Protein AF-A0A967GUD0-F1 (afdb_monomer)

Secondary structure (DSSP, 8-state):
-------------------------------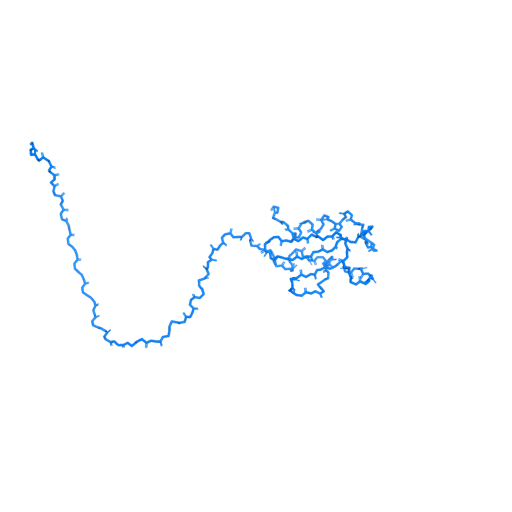--------PPPHHHHTTT--EEEEEETTEEEEETT--SSPPSSSEEEE-TTT--EEEE-TTEETTEEHHHHHHHHHHHHS--

Foldseek 3Di:
DDDDDDDDDDDDDDDDDDDDDDDDDPPPPPPPPVPVDDPQDDCCPLCVVVQWDFDDVVVTETEGPQDPDDDDPDDDWDAAPRRRYIYGQDQQHGVPAGSVNSVVSSVSNRDDD

Solvent-accessible surface area (backbone atoms only — not comparable to full-atom values): 7711 Å² total; per-residue (Å²): 140,83,89,82,89,80,89,84,88,86,88,85,88,83,90,82,80,91,78,83,86,80,92,86,77,82,71,81,73,74,71,79,72,82,64,92,60,82,77,78,73,56,61,78,66,71,43,62,87,46,58,55,35,79,79,42,80,82,59,36,28,29,36,46,56,69,60,84,72,76,86,76,89,74,79,52,68,48,64,14,88,86,77,50,35,33,35,48,40,50,87,80,30,44,80,98,40,48,33,70,57,48,45,54,54,44,47,62,63,41,55,89,130

Sequence (113 aa):
MRSKSVLLSIALATAVLAGCGTVKRVSKATSRIVSGGSKVPPESVWNSERTWKRVRDTPPTYIPYNYSGPFPEDGEWLTDER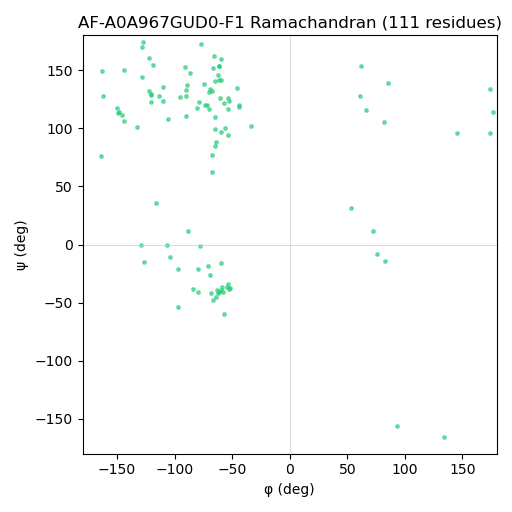DGKRLFVPPGGTEGLPAGVLRSEAWKATRDD

pLDDT: mean 77.21, std 22.58, range [39.22, 98.06]

Radius of gyration: 28.73 Å; Cα contacts (8 Å, |Δi|>4): 107; chains: 1; bounding box: 60×25×90 Å

Structure (mmCIF, N/CA/C/O backbone):
data_AF-A0A967GUD0-F1
#
_entry.id   AF-A0A967GUD0-F1
#
loop_
_atom_site.group_PDB
_atom_site.id
_atom_site.type_symbol
_atom_site.label_atom_id
_atom_site.label_alt_id
_atom_site.label_comp_id
_atom_site.label_asym_id
_atom_site.label_entity_id
_atom_site.label_seq_id
_atom_site.pdbx_PDB_ins_code
_atom_site.Cartn_x
_atom_site.Cartn_y
_atom_site.Cartn_z
_atom_site.occupancy
_atom_site.B_iso_or_equiv
_atom_site.auth_seq_id
_atom_site.auth_comp_id
_atom_site.auth_asym_id
_atom_site.auth_atom_id
_atom_site.pdbx_PDB_model_num
ATOM 1 N N . MET A 1 1 ? -15.020 -8.280 75.999 1.00 42.19 1 MET A N 1
ATOM 2 C CA . MET A 1 1 ? -14.917 -6.804 75.976 1.00 42.19 1 MET A CA 1
ATOM 3 C C . MET A 1 1 ? -15.961 -6.270 75.007 1.00 42.19 1 MET A C 1
ATOM 5 O O . MET A 1 1 ? -16.018 -6.738 73.880 1.00 42.19 1 MET A O 1
ATOM 9 N N . ARG A 1 2 ? -16.857 -5.409 75.503 1.00 41.06 2 ARG A N 1
ATOM 10 C CA . ARG A 1 2 ? -17.995 -4.812 74.787 1.00 41.06 2 ARG A CA 1
ATOM 11 C C . ARG A 1 2 ? -17.604 -3.479 74.134 1.00 41.06 2 ARG A C 1
ATOM 13 O O . ARG A 1 2 ? -16.800 -2.754 74.704 1.00 41.06 2 ARG A O 1
ATOM 20 N N . SER A 1 3 ? -18.321 -3.181 73.046 1.00 44.12 3 SER A N 1
ATOM 21 C CA . SER A 1 3 ? -18.738 -1.867 72.519 1.00 44.12 3 SER A CA 1
ATOM 22 C C . SER A 1 3 ? -17.697 -0.830 72.115 1.00 44.12 3 SER A C 1
ATOM 24 O O . SER A 1 3 ? -16.961 -0.360 72.972 1.00 44.12 3 SER A O 1
ATOM 26 N N . LYS A 1 4 ? -17.837 -0.326 70.874 1.00 43.31 4 LYS A N 1
ATOM 27 C CA . LYS A 1 4 ? -18.106 1.096 70.527 1.00 43.31 4 LYS A CA 1
ATOM 28 C C . LYS A 1 4 ? -18.956 1.106 69.234 1.00 43.31 4 LYS A C 1
ATOM 30 O O . LYS A 1 4 ? -18.588 0.417 68.295 1.00 43.31 4 LYS A O 1
ATOM 35 N N . SER A 1 5 ? -20.213 1.564 69.263 1.00 48.88 5 SER A N 1
ATOM 36 C CA . SER A 1 5 ? -20.678 2.951 69.008 1.00 48.88 5 SER A CA 1
ATOM 37 C C . SER A 1 5 ? -20.895 3.216 67.504 1.00 48.88 5 SER A C 1
ATOM 39 O O . SER A 1 5 ? -20.033 2.831 66.734 1.00 48.88 5 SER A O 1
ATOM 41 N N . VAL A 1 6 ? -21.908 3.903 66.961 1.00 47.75 6 VAL A N 1
ATOM 42 C CA . VAL A 1 6 ? -23.224 4.457 67.356 1.00 47.75 6 VAL A CA 1
ATOM 43 C C . VAL A 1 6 ? -23.684 5.254 66.109 1.00 47.75 6 VAL A C 1
ATOM 45 O O . VAL A 1 6 ? -22.878 6.027 65.607 1.00 47.75 6 VAL A O 1
ATOM 48 N N . LEU A 1 7 ? -24.951 5.085 65.682 1.00 48.94 7 LEU A N 1
ATOM 49 C CA . LEU A 1 7 ? -25.794 5.989 64.848 1.00 48.94 7 LEU A CA 1
ATOM 50 C C . LEU A 1 7 ? -25.308 6.304 63.400 1.00 48.94 7 LEU A C 1
ATOM 52 O O . LEU A 1 7 ? -24.132 6.221 63.102 1.00 48.94 7 LEU A O 1
ATOM 56 N N . LEU A 1 8 ? -26.131 6.640 62.398 1.00 41.47 8 LEU A N 1
ATOM 57 C CA . LEU A 1 8 ? -27.374 7.412 62.368 1.00 41.47 8 LEU A CA 1
ATOM 58 C C . LEU A 1 8 ? -28.135 7.137 61.042 1.00 41.47 8 LEU A C 1
ATOM 60 O O . LEU A 1 8 ? -27.532 6.877 60.004 1.00 41.47 8 LEU A O 1
ATOM 64 N N . SER A 1 9 ? -29.461 7.210 61.114 1.00 46.66 9 SER A N 1
ATOM 65 C CA . SER A 1 9 ? -30.488 6.996 60.084 1.00 46.66 9 SER A CA 1
ATOM 66 C C . SER A 1 9 ? -30.485 8.013 58.931 1.00 46.66 9 SER A C 1
ATOM 68 O O . SER A 1 9 ? -30.033 9.130 59.135 1.00 46.66 9 SER A O 1
ATOM 70 N N . ILE A 1 10 ? -31.126 7.681 57.797 1.00 51.53 10 ILE A N 1
ATOM 71 C CA . ILE A 1 10 ? -32.127 8.515 57.085 1.00 51.53 10 ILE A CA 1
ATOM 72 C C . ILE A 1 10 ? -32.915 7.610 56.121 1.00 51.53 10 ILE A C 1
ATOM 74 O O . ILE A 1 10 ? -32.348 6.867 55.325 1.00 51.53 10 ILE A O 1
ATOM 78 N N . ALA A 1 11 ? -34.240 7.673 56.233 1.00 49.94 11 ALA A N 1
ATOM 79 C CA . ALA A 1 11 ? -35.202 7.038 55.345 1.00 49.94 11 ALA A CA 1
ATOM 80 C C . ALA A 1 11 ? -35.511 7.944 54.143 1.00 49.94 11 ALA A C 1
ATOM 82 O O . ALA A 1 11 ? -35.604 9.158 54.308 1.00 49.94 11 ALA A O 1
ATOM 83 N N . LEU A 1 12 ? -35.796 7.358 52.977 1.00 41.41 12 LEU A N 1
ATOM 84 C CA . LEU A 1 12 ? -36.729 7.962 52.027 1.00 41.41 12 LEU A CA 1
ATOM 85 C C . LEU A 1 12 ? -37.438 6.868 51.223 1.00 41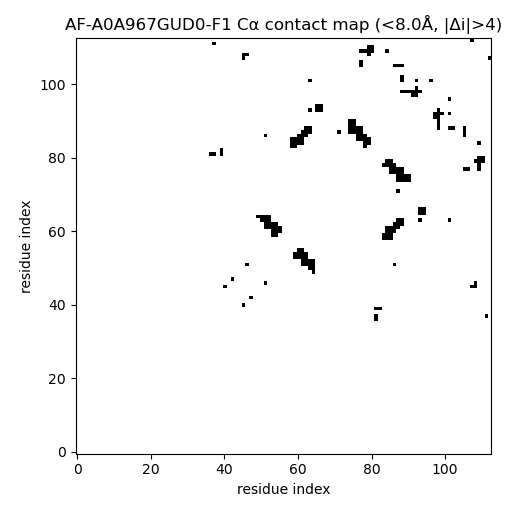.41 12 LEU A C 1
ATOM 87 O O . LEU A 1 12 ? -36.813 6.079 50.520 1.00 41.41 12 LEU A O 1
ATOM 91 N N . ALA A 1 13 ? -38.756 6.814 51.384 1.00 49.03 13 ALA A N 1
ATOM 92 C CA . ALA A 1 13 ? -39.658 5.977 50.617 1.00 49.03 13 ALA A CA 1
ATOM 93 C C . ALA A 1 13 ? -40.121 6.735 49.369 1.00 49.03 13 ALA A C 1
ATOM 95 O O . ALA A 1 13 ? -40.534 7.885 49.489 1.00 49.03 13 ALA A O 1
ATOM 96 N N . THR A 1 14 ? -40.166 6.073 48.215 1.00 57.16 14 THR A N 1
ATOM 97 C CA . THR A 1 14 ? -41.051 6.461 47.108 1.00 57.16 14 THR A CA 1
ATOM 98 C C . THR A 1 14 ? -41.469 5.222 46.320 1.00 57.16 14 THR A C 1
ATOM 100 O O . THR A 1 14 ? -40.667 4.543 45.687 1.00 57.16 14 THR A O 1
ATOM 103 N N . ALA A 1 15 ? -42.763 4.919 46.408 1.00 53.16 15 ALA A N 1
ATOM 104 C CA . ALA A 1 15 ? -43.457 3.909 45.625 1.00 53.16 15 ALA A CA 1
ATOM 105 C C . ALA A 1 15 ? -43.669 4.397 44.188 1.00 53.16 15 ALA A C 1
ATOM 107 O O . ALA A 1 15 ? -44.106 5.532 44.020 1.00 53.16 15 ALA A O 1
ATOM 108 N N . VAL A 1 16 ? -43.468 3.546 43.172 1.00 49.53 16 VAL A N 1
ATOM 109 C CA . VAL A 1 16 ? -44.010 3.782 41.823 1.00 49.53 16 VAL A CA 1
ATOM 110 C C . VAL A 1 16 ? -44.392 2.461 41.132 1.00 49.53 16 VAL A C 1
ATOM 112 O O . VAL A 1 16 ? -43.543 1.671 40.742 1.00 49.53 16 VAL A O 1
ATOM 115 N N . LEU A 1 17 ? -45.712 2.320 40.977 1.00 49.59 17 LEU A N 1
ATOM 116 C CA . LEU A 1 17 ? -46.496 1.701 39.899 1.00 49.59 17 LEU A CA 1
ATOM 117 C C . LEU A 1 17 ? -46.425 0.189 39.629 1.00 49.59 17 LEU A C 1
ATOM 119 O O . LEU A 1 17 ? -45.472 -0.372 39.097 1.00 49.59 17 LEU A O 1
ATOM 123 N N . ALA A 1 18 ? -47.596 -0.410 39.853 1.00 51.88 18 ALA A N 1
ATOM 124 C CA . ALA A 1 18 ? -48.102 -1.568 39.142 1.00 51.88 18 ALA A CA 1
ATOM 125 C C . ALA A 1 18 ? -47.920 -1.439 37.618 1.00 51.88 18 ALA A C 1
ATOM 127 O O . ALA A 1 18 ? -48.266 -0.427 37.013 1.00 51.88 18 ALA A O 1
ATOM 128 N N . GLY A 1 19 ? -47.447 -2.522 37.008 1.00 39.22 19 GLY A N 1
ATOM 129 C CA . GLY A 1 19 ? -47.383 -2.708 35.564 1.00 39.22 19 GLY A CA 1
ATOM 130 C C . GLY A 1 19 ? -47.157 -4.182 35.251 1.00 39.22 19 GLY A C 1
ATOM 131 O O . GLY A 1 19 ? -46.042 -4.599 34.955 1.00 39.22 19 GLY A O 1
ATOM 132 N N . CYS A 1 20 ? -48.209 -4.991 35.381 1.00 47.50 20 CYS A N 1
ATOM 133 C CA . CYS A 1 20 ? -48.222 -6.356 34.865 1.00 47.50 20 CYS A CA 1
ATOM 134 C C . CYS A 1 20 ? -48.206 -6.331 33.331 1.00 47.50 20 CYS A C 1
ATOM 136 O O . CYS A 1 20 ? -49.033 -5.666 32.718 1.00 47.50 20 CYS A O 1
ATOM 138 N N . GLY A 1 21 ? -47.326 -7.141 32.740 1.00 43.84 21 GLY A N 1
ATOM 139 C CA . GLY A 1 21 ? -47.477 -7.655 31.380 1.00 43.84 21 GLY A CA 1
ATOM 140 C C . GLY A 1 21 ? -47.038 -6.714 30.258 1.00 43.84 21 GLY A C 1
ATOM 141 O O . GLY A 1 21 ? -47.772 -5.834 29.830 1.00 43.84 21 GLY A O 1
ATOM 142 N N . THR A 1 22 ? -45.888 -6.993 29.649 1.00 48.28 22 THR A N 1
ATOM 143 C CA . THR A 1 22 ? -45.819 -7.767 28.394 1.00 48.28 22 THR A CA 1
ATOM 144 C C . THR A 1 22 ? -44.358 -7.823 27.953 1.00 48.28 22 THR A C 1
ATOM 146 O O . THR A 1 22 ? -43.735 -6.823 27.610 1.00 48.28 22 THR A O 1
ATOM 149 N N . VAL A 1 23 ? -43.797 -9.028 27.965 1.00 51.66 23 VAL A N 1
ATOM 150 C CA . VAL A 1 23 ? -42.519 -9.331 27.322 1.00 51.66 23 VAL A CA 1
ATOM 151 C C . VAL A 1 23 ? -42.732 -9.286 25.807 1.00 51.66 23 VAL A C 1
ATOM 153 O O . VAL A 1 23 ? -43.643 -9.952 25.319 1.00 51.66 23 VAL A O 1
ATOM 156 N N . LYS A 1 24 ? -41.857 -8.571 25.083 1.00 42.53 24 LYS A N 1
ATOM 157 C CA . LYS A 1 24 ? -41.198 -8.960 23.808 1.00 42.53 24 LYS A CA 1
ATOM 158 C C . LYS A 1 24 ? -40.995 -7.763 22.871 1.00 42.53 24 LYS A C 1
ATOM 160 O O . LYS A 1 24 ? -41.829 -7.465 22.027 1.00 42.53 24 LYS A O 1
ATOM 165 N N . ARG A 1 25 ? -39.798 -7.186 22.934 1.00 41.50 25 ARG A N 1
ATOM 166 C CA . ARG A 1 25 ? -38.786 -7.203 21.859 1.00 41.50 25 ARG A CA 1
ATOM 167 C C . ARG A 1 25 ? -37.659 -6.299 22.328 1.00 41.50 25 ARG A C 1
ATOM 169 O O . ARG A 1 25 ? -37.715 -5.085 22.187 1.00 41.50 25 ARG A O 1
ATOM 176 N N . VAL A 1 26 ? -36.640 -6.915 22.918 1.00 43.28 26 VAL A N 1
ATOM 177 C CA . VAL A 1 26 ? -35.346 -6.260 23.063 1.00 43.28 26 VAL A CA 1
ATOM 178 C C . VAL A 1 26 ? -34.842 -6.072 21.639 1.00 43.28 26 VAL A C 1
ATOM 180 O O . VAL A 1 26 ? -34.374 -7.017 21.004 1.00 43.28 26 VAL A O 1
ATOM 183 N N . SER A 1 27 ? -35.020 -4.861 21.109 1.00 41.84 27 SER A N 1
ATOM 184 C CA . SER A 1 27 ? -34.172 -4.345 20.046 1.00 41.84 27 SER A CA 1
ATOM 185 C C . SER A 1 27 ? -32.758 -4.693 20.457 1.00 41.84 27 SER A C 1
ATOM 187 O O . SER A 1 27 ? -32.339 -4.315 21.551 1.00 41.84 27 SER A O 1
ATOM 189 N N . LYS A 1 28 ? -32.079 -5.497 19.638 1.00 40.75 28 LYS A N 1
ATOM 190 C CA . LYS A 1 28 ? -30.683 -5.865 19.825 1.00 40.75 28 LYS A CA 1
ATOM 191 C C . LYS A 1 28 ? -29.907 -4.561 19.969 1.00 40.75 28 LYS A C 1
ATOM 193 O O . LYS A 1 28 ? -29.558 -3.919 18.983 1.00 40.75 28 LYS A O 1
ATOM 198 N N . ALA A 1 29 ? -29.705 -4.155 21.217 1.00 41.47 29 ALA A N 1
ATOM 199 C CA . ALA A 1 29 ? -28.711 -3.196 21.605 1.00 41.47 29 ALA A CA 1
ATOM 200 C C . ALA A 1 29 ? -27.403 -3.894 21.261 1.00 41.47 29 ALA A C 1
ATOM 202 O O . ALA A 1 29 ? -26.858 -4.659 22.053 1.00 41.47 29 ALA A O 1
ATOM 203 N N . THR A 1 30 ? -26.954 -3.709 20.019 1.00 44.31 30 THR A N 1
ATOM 204 C CA . THR A 1 30 ? -25.537 -3.816 19.727 1.00 44.31 30 THR A CA 1
ATOM 205 C C . THR A 1 30 ? -24.913 -2.757 20.609 1.00 44.31 30 THR A C 1
ATOM 207 O O . THR A 1 30 ? -24.952 -1.559 20.326 1.00 44.31 30 THR A O 1
ATOM 210 N N . SER A 1 31 ? -24.448 -3.239 21.753 1.00 42.09 31 SER A N 1
ATOM 211 C CA . SER A 1 31 ? -23.361 -2.685 22.515 1.00 42.09 31 SER A CA 1
ATOM 212 C C . SER A 1 31 ? -22.370 -2.088 21.525 1.00 42.09 31 SER A C 1
ATOM 214 O O . SER A 1 31 ? -21.585 -2.789 20.889 1.00 42.09 31 SER A O 1
ATOM 216 N N . ARG A 1 32 ? -22.403 -0.761 21.375 1.00 43.59 32 ARG A N 1
ATOM 217 C CA . ARG A 1 32 ? -21.184 -0.041 21.039 1.00 43.59 32 ARG A CA 1
ATOM 218 C C . ARG A 1 32 ? -20.297 -0.242 22.252 1.00 43.59 32 ARG A C 1
ATOM 220 O O . ARG A 1 32 ? -20.320 0.545 23.191 1.00 43.59 32 ARG A O 1
ATOM 227 N N . ILE A 1 33 ? -19.591 -1.369 22.255 1.00 47.56 33 ILE A N 1
ATOM 228 C CA . ILE A 1 33 ? -18.344 -1.490 22.977 1.00 47.56 33 ILE A CA 1
ATOM 229 C C . ILE A 1 33 ? -17.522 -0.345 22.398 1.00 47.56 33 ILE A C 1
ATOM 231 O O . ILE A 1 33 ? -17.056 -0.412 21.261 1.00 47.56 33 ILE A O 1
ATOM 235 N N . VAL A 1 34 ? -17.459 0.761 23.136 1.00 49.59 34 VAL A N 1
ATOM 236 C CA . VAL A 1 34 ? -16.444 1.787 22.944 1.00 49.59 34 VAL A CA 1
ATOM 237 C C . VAL A 1 34 ? -15.149 1.108 23.369 1.00 49.59 34 VAL A C 1
ATOM 239 O O . VAL A 1 34 ? -14.688 1.234 24.497 1.00 49.59 34 VAL A O 1
ATOM 242 N N . SER A 1 35 ? -14.643 0.257 22.479 1.00 43.16 35 SER A N 1
ATOM 243 C CA . SER A 1 35 ? -13.270 -0.196 22.516 1.00 43.16 35 SER A CA 1
ATOM 244 C C . SER A 1 35 ? -12.470 1.033 22.129 1.00 43.16 35 SER A C 1
ATOM 246 O O . SER A 1 35 ? -12.678 1.577 21.043 1.00 43.16 35 SER A O 1
ATOM 248 N N . GLY A 1 36 ? -11.635 1.525 23.038 1.00 44.84 36 GLY A N 1
ATOM 249 C CA . GLY A 1 36 ? -10.663 2.576 22.757 1.00 44.84 36 GLY A CA 1
ATOM 250 C C . GLY A 1 36 ? -9.583 2.074 21.800 1.00 44.84 36 GLY A C 1
ATOM 251 O O . GLY A 1 36 ? -8.426 1.980 22.182 1.00 44.84 36 GLY A O 1
ATOM 252 N N . GLY A 1 37 ? -9.977 1.696 20.585 1.00 53.31 37 GLY A N 1
ATOM 253 C CA . GLY A 1 37 ? -9.086 1.436 19.468 1.00 53.31 37 GLY A CA 1
ATOM 254 C C . GLY A 1 37 ? -8.895 2.733 18.702 1.00 53.31 37 GLY A C 1
ATOM 255 O O . GLY A 1 37 ? -9.874 3.441 18.442 1.00 53.31 37 GLY A O 1
ATOM 256 N N . SER A 1 38 ? -7.647 3.057 18.373 1.00 63.84 38 SER A N 1
ATOM 257 C CA . SER A 1 38 ? -7.313 4.173 17.497 1.00 63.84 38 SER A CA 1
ATOM 258 C C . SER A 1 38 ? -8.255 4.184 16.300 1.00 63.84 38 SER A C 1
ATOM 260 O O . SER A 1 38 ? -8.392 3.198 15.570 1.00 63.84 38 SER A O 1
ATOM 262 N N . LYS A 1 39 ? -8.993 5.283 16.148 1.00 79.00 39 LYS A N 1
ATOM 263 C CA . LYS A 1 39 ? -9.985 5.410 15.090 1.00 79.00 39 LYS A CA 1
ATOM 264 C C . LYS A 1 39 ? -9.247 5.393 13.757 1.00 79.00 39 LYS A C 1
ATOM 266 O O . LYS A 1 39 ? -8.589 6.372 13.421 1.00 79.00 39 LYS A O 1
ATOM 271 N N . VAL A 1 40 ? -9.405 4.315 12.991 1.00 84.12 40 VAL A N 1
ATOM 272 C CA . VAL A 1 40 ? -8.851 4.240 11.638 1.00 84.12 40 VAL A CA 1
ATOM 273 C C . VAL A 1 40 ? -9.405 5.410 10.819 1.00 84.12 40 VAL A C 1
ATOM 275 O O . VAL A 1 40 ? -10.633 5.554 10.722 1.00 84.12 40 VAL A O 1
ATOM 278 N N . PRO A 1 41 ? -8.543 6.280 10.262 1.00 88.31 41 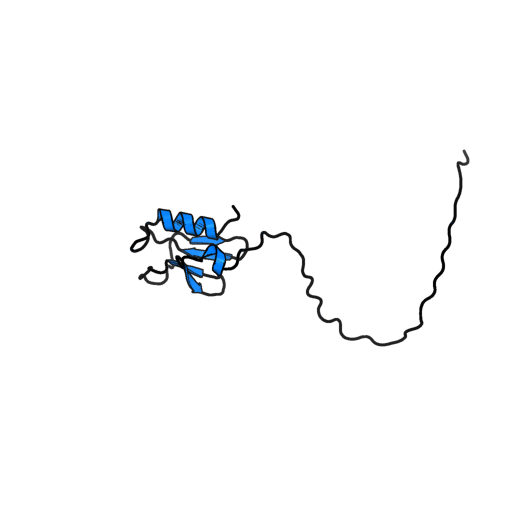PRO A N 1
ATOM 279 C CA . PRO A 1 41 ? -9.007 7.386 9.444 1.00 88.31 41 PRO A CA 1
ATOM 280 C C . PRO A 1 41 ? -9.733 6.844 8.203 1.00 88.31 41 PRO A C 1
ATOM 282 O O . PRO A 1 41 ? -9.356 5.796 7.668 1.00 88.31 41 PRO A O 1
ATOM 285 N N . PRO A 1 42 ? -10.782 7.531 7.717 1.00 91.44 42 PRO A N 1
ATOM 286 C CA . PRO A 1 42 ? -11.453 7.122 6.489 1.00 91.44 42 PRO A CA 1
ATOM 287 C C . PRO A 1 42 ? -10.483 7.174 5.298 1.00 91.44 42 PRO A C 1
ATOM 289 O O . PRO A 1 42 ? -9.539 7.963 5.291 1.00 91.44 42 PRO A O 1
ATOM 292 N N . GLU A 1 43 ? -10.735 6.364 4.264 1.00 92.62 43 GLU A N 1
ATOM 293 C CA . GLU A 1 43 ? -9.878 6.299 3.065 1.00 92.62 43 GLU A CA 1
ATOM 294 C C . GLU A 1 43 ? -9.662 7.656 2.399 1.00 92.62 43 GLU A C 1
ATOM 296 O O . GLU A 1 43 ? -8.550 7.964 1.987 1.00 92.62 43 GLU A O 1
ATOM 301 N N . SER A 1 44 ? -10.683 8.512 2.388 1.00 93.06 44 SER A N 1
ATOM 302 C CA . SER A 1 44 ? -10.583 9.872 1.853 1.00 93.06 44 SER A CA 1
ATOM 303 C C . SER A 1 44 ? -9.540 10.751 2.554 1.00 93.06 44 SER A C 1
ATOM 305 O O . SER A 1 44 ? -9.211 11.810 2.034 1.00 93.06 44 SER A O 1
ATOM 307 N N . VAL A 1 45 ? -9.071 10.354 3.742 1.00 93.12 45 VAL A N 1
ATOM 308 C CA . VAL A 1 45 ? -8.056 11.075 4.517 1.00 93.12 45 VAL A CA 1
ATOM 309 C C . VAL A 1 45 ? -6.669 10.486 4.277 1.00 93.12 45 VAL A C 1
ATOM 311 O O . VAL A 1 45 ? -5.772 11.225 3.898 1.00 93.12 45 VAL A O 1
ATOM 314 N N . TRP A 1 46 ? -6.473 9.176 4.466 1.00 93.31 46 TRP A N 1
ATOM 315 C CA . TRP A 1 46 ? -5.133 8.578 4.338 1.00 93.31 46 TRP A CA 1
ATOM 316 C C . TRP A 1 46 ? -4.710 8.323 2.883 1.00 93.31 46 TRP A C 1
ATOM 318 O O . TRP A 1 46 ? -3.522 8.218 2.602 1.00 93.31 46 TRP A O 1
ATOM 328 N N . ASN A 1 47 ? -5.667 8.235 1.956 1.00 96.00 47 ASN A N 1
ATOM 329 C CA . ASN A 1 47 ? -5.441 8.025 0.524 1.00 96.00 47 ASN A CA 1
ATOM 330 C C . ASN A 1 47 ? -5.924 9.229 -0.309 1.00 96.00 47 ASN A C 1
ATOM 332 O O . ASN A 1 47 ? -6.475 9.052 -1.398 1.00 96.00 47 ASN A O 1
ATOM 336 N N . SER A 1 48 ? -5.776 10.457 0.205 1.00 94.94 48 SER A N 1
ATOM 337 C CA . SER A 1 48 ? -6.252 11.680 -0.469 1.00 94.94 48 SER A CA 1
ATOM 338 C C . SER A 1 48 ? -5.647 11.854 -1.864 1.00 94.94 48 SER A C 1
ATOM 340 O O . SER A 1 48 ? -6.362 12.164 -2.817 1.00 94.94 48 SER A O 1
ATOM 342 N N . GLU A 1 49 ? -4.354 11.557 -1.994 1.00 94.56 49 GLU A N 1
ATOM 343 C CA . GLU A 1 49 ? -3.587 11.674 -3.241 1.00 94.56 49 GLU A CA 1
ATOM 344 C C . GLU A 1 49 ? -3.842 10.522 -4.222 1.00 94.56 49 GLU A C 1
ATOM 346 O O . GLU A 1 49 ? -3.278 10.494 -5.314 1.00 94.56 49 GLU A O 1
ATOM 351 N N . ARG A 1 50 ? -4.691 9.551 -3.851 1.00 95.50 50 ARG A N 1
ATOM 352 C CA . ARG A 1 50 ? -4.995 8.356 -4.655 1.00 95.50 50 ARG A CA 1
ATOM 353 C C . ARG A 1 50 ? -3.752 7.575 -5.087 1.00 95.50 50 ARG A C 1
ATOM 355 O O . ARG A 1 50 ? -3.767 6.907 -6.119 1.00 95.50 50 ARG A O 1
ATOM 362 N N . THR A 1 51 ? -2.700 7.602 -4.270 1.00 97.12 51 THR A N 1
ATOM 363 C CA . THR A 1 51 ? -1.509 6.754 -4.428 1.00 97.12 51 THR A CA 1
ATOM 364 C C . THR A 1 51 ? -1.902 5.28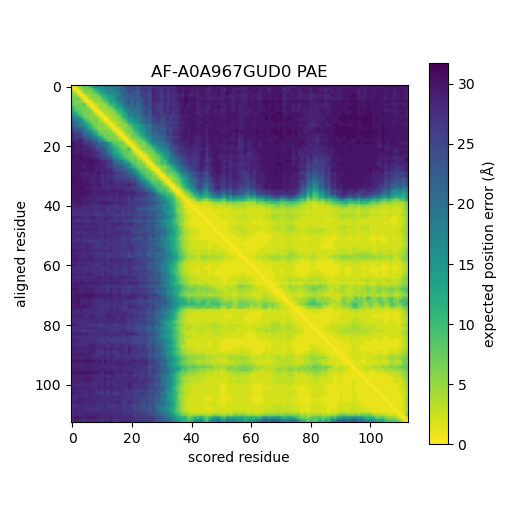1 -4.526 1.00 97.12 51 THR A C 1
ATOM 366 O O . THR A 1 51 ? -1.292 4.508 -5.267 1.00 97.12 51 THR A O 1
ATOM 369 N N . TRP A 1 52 ? -2.962 4.905 -3.809 1.00 97.69 52 TRP A N 1
ATOM 370 C CA . TRP A 1 52 ? -3.436 3.541 -3.671 1.00 97.69 52 TRP A CA 1
ATOM 371 C C . TRP A 1 52 ? -4.769 3.331 -4.389 1.00 97.69 52 TRP A C 1
ATOM 373 O O . TRP A 1 52 ? -5.709 4.112 -4.250 1.00 97.69 52 TRP A O 1
ATOM 383 N N . LYS A 1 53 ? -4.879 2.225 -5.121 1.00 97.06 53 LYS A N 1
ATOM 384 C CA . LYS A 1 53 ? -6.103 1.752 -5.766 1.00 97.06 53 LYS A CA 1
ATOM 385 C C . LYS A 1 53 ? -6.591 0.494 -5.065 1.00 97.06 53 LYS A C 1
ATOM 387 O O . LYS A 1 53 ? -5.868 -0.502 -5.000 1.00 97.06 53 LYS A O 1
ATOM 392 N N . ARG A 1 54 ? -7.837 0.516 -4.589 1.00 97.12 54 ARG A N 1
ATOM 393 C CA . ARG A 1 54 ? -8.480 -0.664 -4.005 1.00 97.12 54 ARG A CA 1
ATOM 394 C C . ARG A 1 54 ? -8.760 -1.714 -5.082 1.00 97.12 54 ARG A C 1
ATOM 396 O O . ARG A 1 54 ? -9.283 -1.396 -6.148 1.00 97.12 54 ARG A O 1
ATOM 403 N N . VAL A 1 55 ? -8.434 -2.965 -4.782 1.00 96.88 55 VAL A N 1
ATOM 404 C CA . VAL A 1 55 ? -8.637 -4.129 -5.663 1.00 96.88 55 VAL A CA 1
ATOM 405 C C . VAL A 1 55 ? -9.411 -5.266 -4.999 1.00 96.88 55 VAL A C 1
ATOM 407 O O . VAL A 1 55 ? -9.902 -6.148 -5.698 1.00 96.88 55 VAL A O 1
ATOM 410 N N . ARG A 1 56 ? -9.547 -5.258 -3.666 1.00 96.06 56 ARG A N 1
ATOM 411 C CA . ARG A 1 56 ? -10.444 -6.152 -2.909 1.00 96.06 56 ARG A CA 1
ATOM 412 C C . ARG A 1 56 ? -11.033 -5.409 -1.716 1.00 96.06 56 ARG A C 1
ATOM 414 O O . ARG A 1 56 ? -10.365 -4.541 -1.158 1.00 96.06 56 ARG A O 1
ATOM 421 N N . ASP A 1 57 ? -12.240 -5.784 -1.304 1.00 94.81 57 ASP A N 1
ATOM 422 C CA . ASP A 1 57 ? -12.938 -5.158 -0.172 1.00 94.81 57 ASP A CA 1
ATOM 423 C C . ASP A 1 57 ? -12.780 -5.912 1.156 1.00 94.81 57 ASP A C 1
ATOM 425 O O . ASP A 1 57 ? -12.985 -5.327 2.217 1.00 94.81 57 ASP A O 1
ATOM 429 N N . THR A 1 58 ? -12.439 -7.206 1.141 1.00 94.00 58 THR A N 1
ATOM 430 C CA . THR A 1 58 ? -12.381 -8.029 2.364 1.00 94.00 58 THR A CA 1
ATOM 431 C C . THR A 1 58 ? -11.228 -9.048 2.325 1.00 94.00 58 THR A C 1
ATOM 433 O O . THR A 1 58 ? -11.336 -10.051 1.620 1.00 94.00 58 THR A O 1
ATOM 436 N N . PRO A 1 59 ? -10.133 -8.826 3.083 1.00 92.56 59 PRO A N 1
ATOM 437 C CA . PRO A 1 59 ? -9.777 -7.544 3.697 1.00 92.56 59 PRO A CA 1
ATOM 438 C C . PRO A 1 59 ? -9.544 -6.456 2.626 1.00 92.56 59 PRO A C 1
ATOM 440 O O . PRO A 1 59 ? -9.169 -6.798 1.495 1.00 92.56 59 PRO A O 1
ATOM 443 N N . PRO A 1 60 ? -9.738 -5.159 2.945 1.00 96.44 60 PRO A N 1
ATOM 444 C CA . PRO A 1 60 ? -9.442 -4.074 2.017 1.00 96.44 60 PRO A CA 1
ATOM 445 C C . PRO A 1 60 ? -8.002 -4.182 1.511 1.00 96.44 60 PRO A C 1
ATOM 447 O O . PRO A 1 60 ? -7.058 -4.124 2.291 1.00 96.44 60 PRO A O 1
ATOM 450 N N . THR A 1 61 ? -7.826 -4.388 0.210 1.00 97.38 61 THR A N 1
ATOM 451 C CA . THR A 1 61 ? -6.512 -4.633 -0.396 1.00 97.38 61 THR A CA 1
ATOM 452 C C . THR A 1 61 ? -6.254 -3.591 -1.465 1.00 97.38 61 THR A C 1
ATOM 454 O O . THR A 1 61 ? -7.112 -3.361 -2.321 1.00 97.38 61 THR A O 1
ATOM 457 N N . TYR A 1 62 ? -5.070 -2.990 -1.426 1.00 97.88 62 TYR A N 1
ATOM 458 C CA . TYR A 1 62 ? -4.670 -1.890 -2.283 1.00 97.88 62 TYR A CA 1
ATOM 459 C C . TYR A 1 62 ? -3.341 -2.177 -2.973 1.00 97.88 62 TYR A C 1
ATOM 461 O O . TYR A 1 62 ? -2.421 -2.751 -2.389 1.00 97.88 62 TYR A O 1
ATOM 469 N N . ILE A 1 63 ? -3.245 -1.717 -4.212 1.00 97.69 63 ILE A N 1
ATOM 470 C CA . ILE A 1 63 ? -2.018 -1.685 -5.011 1.00 97.69 63 ILE A CA 1
ATOM 471 C C . ILE A 1 63 ? -1.738 -0.237 -5.426 1.00 97.69 63 ILE A C 1
ATOM 473 O O . ILE A 1 63 ? -2.670 0.573 -5.403 1.00 97.69 63 ILE A O 1
ATOM 477 N N . PRO A 1 64 ? -0.509 0.129 -5.815 1.00 97.12 64 PRO A N 1
ATOM 478 C CA . PRO A 1 64 ? -0.250 1.469 -6.327 1.00 97.12 64 PRO A CA 1
ATOM 479 C C . PRO A 1 64 ? -1.098 1.755 -7.569 1.00 97.12 64 PRO A C 1
ATOM 481 O O . PRO A 1 64 ? -1.292 0.875 -8.409 1.00 97.12 64 PRO A O 1
ATOM 484 N N . TYR A 1 65 ? -1.597 2.982 -7.708 1.00 95.94 65 TYR A N 1
ATOM 485 C CA . TYR A 1 65 ? -2.508 3.347 -8.798 1.00 95.94 65 TYR A CA 1
ATOM 486 C C . TYR A 1 65 ? -1.905 3.118 -10.199 1.00 95.94 65 TYR A C 1
ATOM 488 O O . TYR A 1 65 ? -2.605 2.640 -11.090 1.00 95.94 65 TYR A O 1
ATOM 496 N N . ASN A 1 66 ? -0.601 3.370 -10.363 1.00 93.88 66 ASN A N 1
ATOM 497 C CA . ASN A 1 66 ? 0.138 3.167 -11.618 1.00 93.88 66 ASN A CA 1
ATOM 498 C C . ASN A 1 66 ? 0.726 1.752 -11.767 1.00 93.88 66 ASN A C 1
ATOM 500 O O . ASN A 1 66 ? 1.569 1.515 -12.633 1.00 93.88 66 ASN A O 1
ATOM 504 N N . TYR A 1 67 ? 0.345 0.801 -10.914 1.00 93.88 67 TYR A N 1
ATOM 505 C CA . TYR A 1 67 ? 0.817 -0.570 -11.049 1.00 93.88 67 TYR A CA 1
ATOM 506 C C . TYR A 1 67 ? 0.128 -1.264 -12.233 1.00 93.88 67 TYR A C 1
ATOM 508 O O . TYR A 1 67 ? -1.095 -1.405 -12.259 1.00 93.88 67 TYR A O 1
ATOM 516 N N . SER A 1 68 ? 0.924 -1.709 -13.207 1.00 89.62 68 SER A N 1
ATOM 517 C CA . SER A 1 68 ? 0.463 -2.330 -14.459 1.00 89.62 68 SER A CA 1
ATOM 518 C C . SER A 1 68 ? 0.677 -3.847 -14.526 1.00 89.62 68 SER A C 1
ATOM 520 O O . SER A 1 68 ? 0.323 -4.475 -15.523 1.00 89.62 68 SER A O 1
ATOM 522 N N . GLY A 1 69 ? 1.258 -4.445 -13.483 1.00 88.50 69 GLY A N 1
ATOM 523 C CA . GLY A 1 69 ? 1.515 -5.882 -13.419 1.00 88.50 69 GLY A CA 1
ATOM 524 C C . GLY A 1 69 ? 0.268 -6.725 -13.112 1.00 88.50 69 GLY A C 1
ATOM 525 O O . GLY A 1 69 ? -0.794 -6.186 -12.783 1.00 88.50 69 GLY A O 1
ATOM 526 N N . PRO A 1 70 ? 0.388 -8.065 -13.191 1.00 91.38 70 PRO A N 1
ATOM 527 C CA . PRO A 1 70 ? -0.643 -8.968 -12.683 1.00 91.38 70 PRO A CA 1
ATOM 528 C C . PRO A 1 70 ? -0.849 -8.749 -11.182 1.00 91.38 70 PRO A C 1
ATOM 530 O O . PRO A 1 70 ? 0.031 -8.228 -10.503 1.00 91.38 70 PRO A O 1
ATOM 533 N N . PHE A 1 71 ? -1.999 -9.166 -10.642 1.00 91.44 71 PHE A N 1
ATOM 534 C CA . PHE A 1 71 ? -2.228 -9.058 -9.201 1.00 91.44 71 PHE A CA 1
ATOM 535 C C . PHE A 1 71 ? -1.078 -9.742 -8.435 1.00 91.44 71 PHE A C 1
ATOM 537 O O . PHE A 1 71 ? -0.792 -10.908 -8.707 1.00 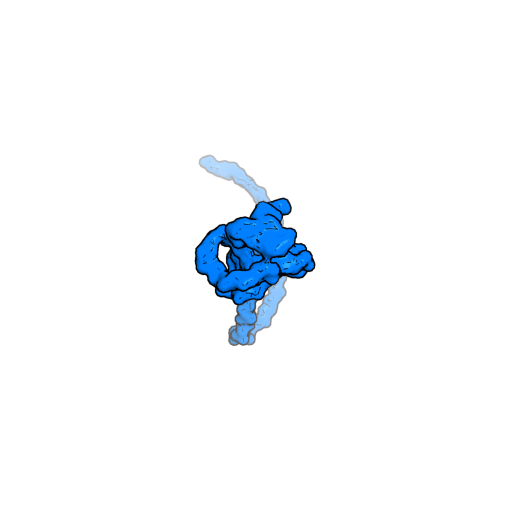91.44 71 PHE A O 1
ATOM 544 N N . PRO A 1 72 ? -0.416 -9.039 -7.503 1.00 89.94 72 PRO A N 1
ATOM 545 C CA . PRO A 1 72 ? 0.757 -9.571 -6.831 1.00 89.94 72 PRO A CA 1
ATOM 546 C C . PRO A 1 72 ? 0.357 -10.679 -5.855 1.00 89.94 72 PRO A C 1
ATOM 548 O O . PRO A 1 72 ? -0.416 -10.453 -4.924 1.00 89.94 72 PRO A O 1
ATOM 551 N N . GLU A 1 73 ? 0.885 -11.880 -6.068 1.00 83.50 73 GLU A N 1
ATOM 552 C CA . GLU A 1 73 ? 0.763 -12.987 -5.110 1.00 83.50 73 GLU A CA 1
ATOM 553 C C . GLU A 1 73 ? 1.850 -12.885 -4.034 1.00 83.50 73 GLU A C 1
ATOM 555 O O . GLU A 1 73 ? 1.561 -13.031 -2.846 1.00 83.50 73 GLU A O 1
ATOM 560 N N . ASP A 1 74 ? 3.055 -12.484 -4.449 1.00 79.81 74 ASP A N 1
ATOM 561 C CA . ASP A 1 74 ? 4.243 -12.346 -3.613 1.00 79.81 74 ASP A CA 1
ATOM 562 C C . ASP A 1 74 ? 4.764 -10.901 -3.578 1.00 79.81 74 ASP A C 1
ATOM 564 O O . ASP A 1 74 ? 4.569 -10.113 -4.508 1.00 79.81 74 ASP A O 1
ATOM 568 N N . GLY A 1 75 ? 5.463 -10.555 -2.494 1.00 83.06 75 GLY A N 1
ATOM 569 C CA . GLY A 1 75 ? 6.163 -9.281 -2.330 1.00 83.06 75 GLY A CA 1
ATOM 570 C C . GLY A 1 75 ? 5.920 -8.618 -0.977 1.00 83.06 75 GLY A C 1
ATOM 571 O O . GLY A 1 75 ? 5.458 -9.249 -0.026 1.00 83.06 75 GLY A O 1
ATOM 572 N N . GLU A 1 76 ? 6.275 -7.338 -0.877 1.00 95.56 76 GLU A N 1
ATOM 573 C CA . GLU A 1 76 ? 6.148 -6.581 0.367 1.00 95.5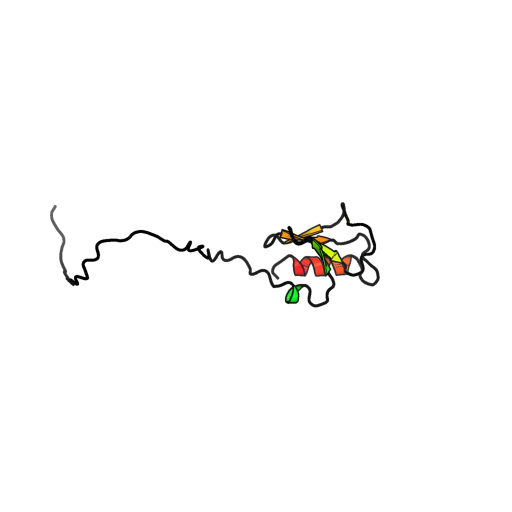6 76 GLU A CA 1
ATOM 574 C C . GLU A 1 76 ? 4.700 -6.111 0.550 1.00 95.56 76 GLU A C 1
ATOM 576 O O . GLU A 1 76 ? 4.162 -5.343 -0.248 1.00 95.56 76 GLU A O 1
ATOM 581 N N . TRP A 1 77 ? 4.072 -6.584 1.624 1.00 96.38 77 TRP A N 1
ATOM 582 C CA . TRP A 1 77 ? 2.720 -6.209 2.018 1.00 96.38 77 TRP A CA 1
ATOM 583 C C . TRP A 1 77 ? 2.744 -5.590 3.407 1.00 96.38 77 TRP A C 1
ATOM 585 O O . TRP A 1 77 ? 3.146 -6.242 4.371 1.00 96.38 77 TRP A O 1
ATOM 595 N N . LEU A 1 78 ? 2.255 -4.358 3.524 1.00 96.94 78 LEU A N 1
ATOM 596 C CA . LEU A 1 78 ? 2.013 -3.732 4.818 1.00 96.94 78 LEU A CA 1
ATOM 597 C C . LEU A 1 78 ? 0.552 -3.953 5.190 1.00 96.94 78 LEU A C 1
ATOM 599 O O . LEU A 1 78 ? -0.344 -3.662 4.395 1.00 96.94 78 LEU A O 1
ATOM 603 N N . THR A 1 79 ? 0.328 -4.498 6.382 1.00 95.94 79 THR A N 1
ATOM 604 C CA . THR A 1 79 ? -1.011 -4.772 6.906 1.00 95.94 79 THR A CA 1
ATOM 605 C C . THR A 1 79 ? -1.264 -3.885 8.114 1.00 95.94 79 THR A C 1
ATOM 607 O O . THR A 1 79 ? -0.444 -3.845 9.026 1.00 95.94 79 THR A O 1
ATOM 610 N N . ASP A 1 80 ? -2.383 -3.170 8.105 1.00 94.50 80 ASP A N 1
ATOM 611 C CA . ASP A 1 80 ? -2.852 -2.392 9.248 1.00 94.50 80 ASP A CA 1
ATOM 612 C C . ASP A 1 80 ? -3.514 -3.326 10.266 1.00 94.50 80 ASP A C 1
ATOM 614 O O . ASP A 1 80 ? -4.462 -4.042 9.944 1.00 94.50 80 ASP A O 1
ATOM 618 N N . GLU A 1 81 ? -3.025 -3.325 11.502 1.00 92.06 81 GLU A N 1
ATOM 619 C CA . GLU A 1 81 ? -3.545 -4.182 12.573 1.00 92.06 81 GLU A CA 1
ATOM 620 C C . GLU A 1 81 ? -4.940 -3.751 13.062 1.00 92.06 81 GLU A C 1
ATOM 622 O O . GLU A 1 81 ? -5.656 -4.547 13.670 1.00 92.06 81 GLU A O 1
ATOM 627 N N . ARG A 1 82 ? -5.352 -2.507 12.780 1.00 90.62 82 ARG A N 1
ATOM 628 C CA 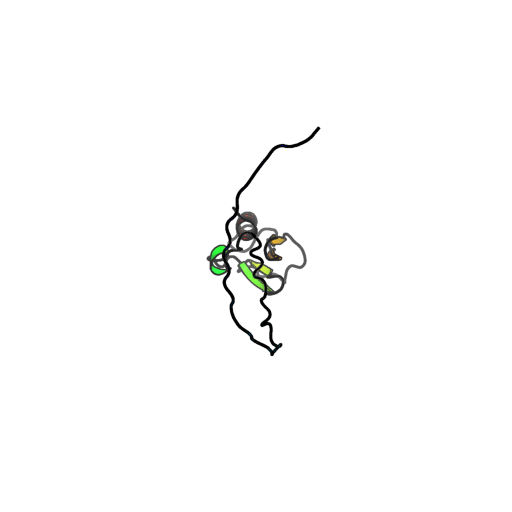. ARG A 1 82 ? -6.615 -1.920 13.254 1.00 90.62 82 ARG A CA 1
ATOM 629 C C . ARG A 1 82 ? -7.819 -2.375 12.425 1.00 90.62 82 ARG A C 1
ATOM 631 O O . ARG A 1 82 ? -8.884 -2.622 12.987 1.00 90.62 82 ARG A O 1
ATOM 638 N N . ASP A 1 83 ? -7.677 -2.458 11.099 1.00 90.94 83 ASP A N 1
ATOM 639 C CA . ASP A 1 83 ? -8.759 -2.827 10.164 1.00 90.94 83 ASP A CA 1
ATOM 640 C C . ASP A 1 83 ? -8.400 -3.946 9.171 1.00 90.94 83 ASP A C 1
ATOM 642 O O . ASP A 1 83 ? -9.234 -4.339 8.351 1.00 90.94 83 ASP A O 1
ATOM 646 N N . GLY A 1 84 ? -7.177 -4.473 9.232 1.00 93.94 84 GLY A N 1
ATOM 647 C CA . GLY A 1 84 ? -6.695 -5.507 8.326 1.00 93.94 84 GLY A CA 1
ATOM 648 C C . GLY A 1 84 ? -6.428 -5.015 6.904 1.00 93.94 84 GLY A C 1
ATOM 649 O O . GLY A 1 84 ? -6.256 -5.859 6.022 1.00 93.94 84 GLY A O 1
ATOM 650 N N . LYS A 1 85 ? -6.411 -3.696 6.633 1.00 95.75 85 LYS A N 1
ATOM 651 C CA . LYS A 1 85 ? -6.120 -3.196 5.281 1.00 95.75 85 LYS A CA 1
ATOM 652 C C . LYS A 1 85 ? -4.720 -3.623 4.853 1.00 95.75 85 LYS A C 1
ATOM 654 O O . LYS A 1 85 ? -3.790 -3.600 5.652 1.00 95.75 85 LYS A O 1
ATOM 659 N N . ARG A 1 86 ? -4.560 -3.972 3.580 1.00 97.25 86 ARG A N 1
ATOM 660 C CA . ARG A 1 86 ? -3.296 -4.440 3.000 1.00 97.25 86 ARG A CA 1
ATOM 661 C C . ARG A 1 86 ? -2.862 -3.521 1.870 1.00 97.25 86 ARG A C 1
ATOM 663 O O . ARG A 1 86 ? -3.649 -3.296 0.953 1.00 97.25 86 ARG A O 1
ATOM 670 N N . LEU A 1 87 ? -1.622 -3.042 1.898 1.00 97.81 87 LEU A N 1
ATOM 671 C CA . LEU A 1 87 ? -1.031 -2.234 0.828 1.00 97.81 87 LEU A CA 1
ATOM 672 C C . LEU A 1 87 ? 0.208 -2.926 0.263 1.00 97.81 87 LEU A C 1
ATOM 674 O O . LEU A 1 87 ? 1.090 -3.340 1.015 1.00 97.81 87 LEU A O 1
ATOM 678 N N . PHE A 1 88 ? 0.255 -3.059 -1.059 1.00 98.06 88 PHE A N 1
ATOM 679 C CA . PHE A 1 88 ? 1.355 -3.705 -1.769 1.00 98.06 88 PHE A CA 1
ATOM 680 C C . PHE A 1 88 ? 2.459 -2.721 -2.155 1.00 98.06 88 PHE A C 1
ATOM 682 O O . PHE A 1 88 ? 2.201 -1.749 -2.857 1.00 98.06 88 PHE A O 1
ATOM 689 N N . VAL A 1 89 ? 3.708 -3.013 -1.814 1.00 97.06 89 VAL A N 1
ATOM 690 C CA . VAL A 1 89 ? 4.866 -2.251 -2.292 1.00 97.06 89 VAL A CA 1
ATOM 691 C C . VAL A 1 89 ? 5.592 -3.080 -3.358 1.00 97.06 89 VAL A C 1
ATOM 693 O O . VAL A 1 89 ? 6.242 -4.073 -3.022 1.00 97.06 89 VAL A O 1
ATOM 696 N N . PRO A 1 90 ? 5.514 -2.701 -4.649 1.00 94.56 90 PRO A N 1
ATOM 697 C CA . PRO A 1 90 ? 6.218 -3.412 -5.702 1.00 94.56 90 PRO A CA 1
ATOM 698 C C . PRO A 1 90 ? 7.736 -3.299 -5.527 1.00 94.56 90 PRO A C 1
ATOM 700 O O . PRO A 1 90 ? 8.243 -2.209 -5.225 1.00 94.56 90 PRO A O 1
ATOM 703 N N . PRO A 1 91 ? 8.489 -4.381 -5.782 1.00 91.44 91 PRO A N 1
ATOM 704 C CA . PRO A 1 91 ? 9.942 -4.313 -5.810 1.00 91.44 91 PRO A CA 1
ATOM 705 C C . PRO A 1 91 ? 10.385 -3.338 -6.909 1.00 91.44 91 PRO A C 1
ATOM 707 O O . PRO A 1 91 ? 9.968 -3.446 -8.057 1.00 91.44 91 PRO A O 1
ATOM 710 N N . GLY A 1 92 ? 11.204 -2.350 -6.546 1.00 91.31 92 GLY A N 1
ATOM 711 C CA . GLY A 1 92 ? 11.635 -1.281 -7.459 1.00 91.31 92 GLY A CA 1
ATOM 712 C C . GLY A 1 92 ? 10.642 -0.118 -7.617 1.00 91.31 92 GLY A C 1
ATOM 713 O O . GLY A 1 92 ? 11.050 0.961 -8.039 1.00 91.31 92 GLY A O 1
ATOM 714 N N . GLY A 1 93 ? 9.392 -0.272 -7.172 1.00 92.69 93 GLY A N 1
ATOM 715 C CA . GLY A 1 93 ? 8.353 0.757 -7.224 1.00 92.69 93 GLY A CA 1
ATOM 716 C C . GLY A 1 93 ? 7.483 0.678 -8.479 1.00 92.69 93 GLY A C 1
ATOM 717 O O . GLY A 1 93 ? 7.344 -0.381 -9.086 1.00 92.69 93 GLY A O 1
ATOM 718 N N . THR A 1 94 ? 6.870 1.797 -8.856 1.00 93.44 94 THR A N 1
ATOM 719 C CA . THR A 1 94 ? 6.102 1.948 -10.103 1.00 93.44 94 THR A CA 1
ATOM 720 C C . THR A 1 94 ? 6.586 3.157 -10.891 1.00 93.44 94 THR A C 1
ATOM 722 O O . THR A 1 94 ? 7.403 3.944 -10.412 1.00 93.44 94 THR A O 1
ATOM 725 N N . GLU A 1 95 ? 6.051 3.348 -12.096 1.00 91.69 95 GLU A N 1
ATOM 726 C CA . GLU A 1 95 ? 6.302 4.556 -12.879 1.00 91.69 95 GLU A CA 1
ATOM 727 C C . GLU A 1 95 ? 5.997 5.818 -12.052 1.00 91.69 95 GLU A C 1
ATOM 729 O O . GLU A 1 95 ? 4.905 5.971 -11.494 1.00 91.69 95 GLU A O 1
ATOM 734 N N . GLY A 1 96 ? 7.004 6.686 -11.922 1.00 90.94 96 GLY A N 1
ATOM 735 C CA . GLY A 1 96 ? 6.934 7.935 -11.160 1.00 90.94 96 GLY A CA 1
ATOM 736 C C . GLY A 1 96 ? 7.003 7.802 -9.633 1.00 90.94 96 GLY A C 1
ATOM 737 O O . GLY A 1 96 ? 7.143 8.821 -8.963 1.00 90.94 96 GLY A O 1
ATOM 738 N N . LEU A 1 97 ? 6.949 6.590 -9.065 1.00 93.50 97 LEU A N 1
ATOM 739 C CA . LEU A 1 97 ? 6.941 6.370 -7.613 1.00 93.50 97 LEU A CA 1
ATOM 740 C C . LEU A 1 97 ? 7.954 5.287 -7.210 1.00 93.50 97 LEU A C 1
ATOM 742 O O . LEU A 1 97 ? 7.665 4.093 -7.333 1.00 93.50 97 LEU A O 1
ATOM 746 N N . PRO A 1 98 ? 9.137 5.664 -6.694 1.00 95.06 98 PRO A N 1
ATOM 747 C CA . PRO A 1 98 ? 10.134 4.689 -6.269 1.00 95.06 98 PRO A CA 1
ATOM 748 C C . PRO A 1 98 ? 9.646 3.894 -5.047 1.00 95.06 98 PRO A C 1
ATOM 750 O O . PRO A 1 98 ? 8.900 4.409 -4.211 1.00 95.06 98 PRO A O 1
ATOM 753 N N . ALA A 1 99 ? 10.128 2.654 -4.895 1.00 95.00 99 ALA A N 1
ATOM 754 C CA . ALA A 1 99 ? 9.714 1.752 -3.810 1.00 95.00 99 ALA A CA 1
ATOM 755 C C . ALA A 1 99 ? 9.820 2.377 -2.408 1.00 95.00 99 ALA A C 1
ATOM 757 O O . ALA A 1 99 ? 8.960 2.148 -1.564 1.00 95.00 99 ALA A O 1
ATOM 758 N N . GLY A 1 100 ? 10.852 3.192 -2.160 1.00 96.12 100 GLY A N 1
ATOM 759 C CA . GLY A 1 100 ? 11.029 3.878 -0.877 1.00 96.12 100 GLY A CA 1
A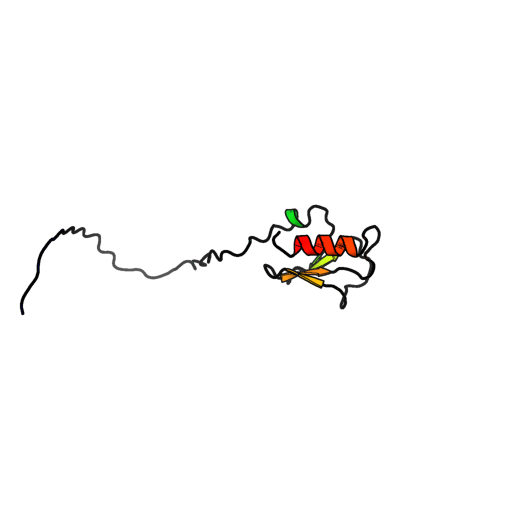TOM 760 C C . GLY A 1 100 ? 9.880 4.832 -0.542 1.00 96.12 100 GLY A C 1
ATOM 761 O O . GLY A 1 100 ? 9.405 4.829 0.588 1.00 96.12 100 GLY A O 1
ATOM 762 N N . VAL A 1 101 ? 9.382 5.582 -1.532 1.00 95.75 101 VAL A N 1
ATOM 763 C CA . VAL A 1 101 ? 8.231 6.484 -1.358 1.00 95.75 101 VAL A CA 1
ATOM 764 C C . VAL A 1 101 ? 6.968 5.674 -1.091 1.00 95.75 101 VAL A C 1
ATOM 766 O O . VAL A 1 101 ? 6.269 5.946 -0.120 1.00 95.75 101 VAL A O 1
ATOM 769 N N . LEU A 1 102 ? 6.711 4.629 -1.884 1.00 96.56 102 LEU A N 1
ATOM 770 C CA . LEU A 1 102 ? 5.552 3.753 -1.678 1.00 96.56 102 LEU A CA 1
ATOM 771 C C . LEU A 1 102 ? 5.569 3.090 -0.299 1.00 96.56 102 LEU A C 1
ATOM 773 O O . LEU A 1 102 ? 4.531 3.010 0.352 1.00 96.56 102 LEU A O 1
ATOM 777 N N . ARG A 1 103 ? 6.741 2.667 0.183 1.00 97.06 103 ARG A N 1
ATOM 778 C CA . ARG A 1 103 ? 6.892 2.117 1.532 1.00 97.06 103 ARG A CA 1
ATOM 779 C C . ARG A 1 103 ? 6.575 3.152 2.604 1.00 97.06 103 ARG A C 1
ATOM 781 O O . ARG A 1 103 ? 5.861 2.828 3.545 1.00 97.06 103 ARG A O 1
ATOM 788 N N . SER A 1 104 ? 7.073 4.381 2.474 1.00 95.88 104 SER A N 1
ATOM 789 C CA . SER A 1 104 ? 6.763 5.460 3.419 1.00 95.88 104 SER A CA 1
ATOM 790 C C . SER A 1 104 ? 5.271 5.796 3.440 1.00 95.88 104 SER A C 1
ATOM 792 O O . SER A 1 104 ? 4.704 5.956 4.516 1.00 95.88 104 SER A O 1
ATOM 794 N N . GLU A 1 105 ? 4.616 5.851 2.281 1.00 95.75 105 GLU A N 1
ATOM 795 C CA . GLU A 1 105 ? 3.173 6.105 2.193 1.00 95.75 105 GLU A CA 1
ATOM 796 C C . GLU A 1 105 ? 2.346 4.941 2.756 1.00 95.75 105 GLU A C 1
ATOM 798 O O . GLU A 1 105 ? 1.393 5.158 3.503 1.00 95.75 105 GLU A O 1
ATOM 803 N N . ALA A 1 106 ? 2.735 3.696 2.464 1.00 96.31 106 ALA A N 1
ATOM 804 C CA . ALA A 1 106 ? 2.104 2.512 3.042 1.00 96.31 106 ALA A CA 1
ATOM 805 C C . ALA A 1 106 ? 2.280 2.471 4.563 1.00 96.31 106 ALA A C 1
ATOM 807 O O . ALA A 1 106 ? 1.347 2.116 5.281 1.00 96.31 106 ALA A O 1
ATOM 808 N N . TRP A 1 107 ? 3.457 2.857 5.067 1.00 95.50 107 TRP A N 1
ATOM 809 C CA . TRP A 1 107 ? 3.698 2.964 6.499 1.00 95.50 107 TRP A CA 1
ATOM 810 C C . TRP A 1 107 ? 2.681 3.931 7.094 1.00 95.50 107 TRP A C 1
ATOM 812 O O . TRP A 1 107 ? 1.876 3.507 7.922 1.00 95.50 107 TRP A O 1
ATOM 822 N N . LYS A 1 108 ? 2.655 5.195 6.641 1.00 93.38 108 LYS A N 1
ATOM 823 C CA . LYS A 1 108 ? 1.748 6.237 7.172 1.00 93.38 108 LYS A CA 1
ATOM 824 C C . LYS A 1 108 ? 0.286 5.786 7.176 1.00 93.38 108 LYS A C 1
ATOM 826 O O . LYS A 1 108 ? -0.454 6.063 8.110 1.00 93.38 108 LYS A O 1
ATOM 831 N N . ALA A 1 109 ? -0.130 5.059 6.140 1.00 93.94 109 ALA A N 1
ATOM 832 C CA . ALA A 1 109 ? -1.489 4.539 6.031 1.00 93.94 109 ALA A CA 1
ATOM 833 C C . ALA A 1 109 ? -1.819 3.419 7.038 1.00 93.94 109 ALA A C 1
ATOM 835 O O . ALA A 1 109 ? -2.994 3.218 7.354 1.00 93.94 109 ALA A O 1
ATOM 836 N N . THR A 1 110 ? -0.820 2.670 7.517 1.00 94.00 110 THR A N 1
ATOM 837 C CA . THR A 1 110 ? -1.013 1.455 8.330 1.00 94.00 110 THR A CA 1
ATOM 838 C C . THR A 1 110 ? -0.748 1.619 9.816 1.00 94.00 110 THR A C 1
ATOM 840 O O . THR A 1 110 ? -1.111 0.710 10.560 1.00 94.00 110 THR A O 1
ATOM 843 N N . ARG A 1 111 ? -0.167 2.729 10.286 1.00 87.31 111 ARG A N 1
ATOM 844 C CA . ARG A 1 111 ? -0.010 2.942 11.734 1.00 87.31 111 ARG A CA 1
ATOM 845 C C . ARG A 1 111 ? -0.528 4.294 12.216 1.00 87.31 111 ARG A C 1
ATOM 847 O O . ARG A 1 111 ? -0.973 5.126 11.429 1.00 87.31 111 ARG A O 1
ATOM 854 N N . ASP A 1 112 ? -0.593 4.420 13.536 1.00 68.31 112 ASP A N 1
ATOM 855 C CA . ASP A 1 112 ? -0.904 5.656 14.249 1.00 68.31 112 ASP A CA 1
ATOM 856 C C . ASP A 1 112 ? 0.420 6.388 14.509 1.00 68.31 112 ASP A C 1
ATOM 858 O O . ASP A 1 112 ? 1.241 5.881 15.274 1.00 68.31 112 ASP A O 1
ATOM 862 N N . ASP A 1 113 ? 0.644 7.520 13.842 1.00 58.12 113 ASP A N 1
ATOM 863 C CA . ASP A 1 113 ? 1.692 8.485 14.214 1.00 58.12 113 ASP A CA 1
ATOM 864 C C . ASP A 1 113 ? 1.182 9.446 15.304 1.00 58.12 113 ASP A C 1
ATOM 866 O O . ASP A 1 113 ? -0.015 9.829 15.249 1.00 58.12 113 ASP A O 1
#

Mean predicted aligned error: 15.02 Å